Protein AF-A0A9D4VBZ1-F1 (afdb_monomer_lite)

Organism: Adiantum capillus-veneris (NCBI:txid13818)

Structure (mmCIF, N/CA/C/O backbone):
data_AF-A0A9D4VBZ1-F1
#
_entry.id   AF-A0A9D4VBZ1-F1
#
loop_
_atom_site.group_PDB
_atom_site.id
_atom_site.type_symbol
_atom_site.label_atom_id
_atom_site.label_alt_id
_atom_site.label_comp_id
_atom_site.label_asym_id
_atom_site.label_entity_id
_atom_site.label_seq_id
_atom_site.pdbx_PDB_ins_code
_atom_site.Cartn_x
_atom_site.Cartn_y
_atom_site.Cartn_z
_atom_site.occupancy
_atom_site.B_iso_or_equiv
_atom_site.auth_seq_id
_atom_site.auth_comp_id
_atom_site.auth_asym_id
_atom_site.auth_atom_id
_atom_site.pdbx_PDB_model_num
ATOM 1 N N . MET A 1 1 ? -13.630 -21.790 1.646 1.00 37.38 1 MET A N 1
ATOM 2 C CA . MET A 1 1 ? -13.028 -22.077 2.965 1.00 37.38 1 MET A CA 1
ATOM 3 C C . MET A 1 1 ? -11.544 -22.264 2.730 1.00 37.38 1 MET A C 1
ATOM 5 O O . MET A 1 1 ? -11.167 -23.297 2.204 1.00 37.38 1 MET A O 1
ATOM 9 N N . GLY A 1 2 ? -10.744 -21.217 2.935 1.00 46.97 2 GLY A N 1
ATOM 10 C CA . GLY A 1 2 ? -9.296 -21.267 2.726 1.00 46.97 2 GLY A CA 1
ATOM 11 C C . GLY A 1 2 ? -8.605 -21.286 4.079 1.00 46.97 2 GLY A C 1
ATOM 12 O O . GLY A 1 2 ? -8.945 -20.463 4.925 1.00 46.97 2 GLY A O 1
ATOM 13 N N . GLU A 1 3 ? -7.704 -22.241 4.280 1.00 49.69 3 GLU A N 1
ATOM 14 C CA . GLU A 1 3 ? -6.867 -22.353 5.475 1.00 49.69 3 GLU A CA 1
ATOM 15 C C . GLU A 1 3 ? -6.133 -21.039 5.772 1.00 49.69 3 GLU A C 1
ATOM 17 O O . GLU A 1 3 ? -5.604 -20.373 4.875 1.00 49.69 3 GLU A O 1
ATOM 22 N N . GLU A 1 4 ? -6.098 -20.675 7.053 1.00 57.94 4 GLU A N 1
ATOM 23 C CA . GLU A 1 4 ? -5.283 -19.585 7.576 1.00 57.94 4 GLU A CA 1
ATOM 24 C C . GLU A 1 4 ? -3.805 -19.957 7.382 1.00 57.94 4 GLU A C 1
ATOM 26 O O . GLU A 1 4 ? -3.227 -20.724 8.151 1.00 57.94 4 GLU A O 1
ATOM 31 N N . ARG A 1 5 ? -3.172 -19.450 6.317 1.00 58.50 5 ARG A N 1
ATOM 32 C CA . ARG A 1 5 ? -1.725 -19.613 6.114 1.00 58.50 5 ARG A CA 1
ATOM 33 C C . ARG A 1 5 ? -0.968 -18.741 7.112 1.00 58.50 5 ARG A C 1
ATOM 35 O O . ARG A 1 5 ? -0.569 -17.623 6.800 1.00 58.50 5 ARG A O 1
ATOM 42 N N . THR A 1 6 ? -0.789 -19.259 8.321 1.00 59.91 6 THR A N 1
ATOM 43 C CA . THR A 1 6 ? -0.006 -18.637 9.400 1.00 59.91 6 THR A CA 1
ATOM 44 C C . THR A 1 6 ? 1.504 -18.866 9.240 1.00 59.91 6 THR A C 1
ATOM 46 O O . THR A 1 6 ? 2.300 -18.147 9.840 1.00 59.91 6 THR A O 1
ATOM 49 N N . GLU A 1 7 ? 1.906 -19.806 8.375 1.00 61.81 7 GLU A N 1
ATOM 50 C CA . GLU A 1 7 ? 3.291 -20.274 8.192 1.00 61.81 7 GLU A CA 1
ATOM 51 C C . GLU A 1 7 ? 4.267 -19.224 7.635 1.00 61.81 7 GLU A C 1
ATOM 53 O O . GLU A 1 7 ? 5.479 -19.391 7.744 1.00 61.81 7 GLU A O 1
ATOM 58 N N . CYS A 1 8 ? 3.776 -18.124 7.056 1.00 82.81 8 CYS A N 1
ATOM 59 C CA . CYS A 1 8 ? 4.627 -17.080 6.478 1.00 82.81 8 CYS A CA 1
ATOM 60 C C . CYS A 1 8 ? 4.917 -15.900 7.421 1.00 82.81 8 CYS A C 1
ATOM 62 O O . CYS A 1 8 ? 5.617 -14.965 7.023 1.00 82.81 8 CYS A O 1
ATOM 64 N N . PHE A 1 9 ? 4.407 -15.918 8.657 1.00 89.38 9 PHE A N 1
ATOM 65 C CA . PHE A 1 9 ? 4.571 -14.807 9.594 1.00 89.38 9 PHE A CA 1
ATOM 66 C C . PHE A 1 9 ? 5.608 -15.090 10.690 1.00 89.38 9 PHE A C 1
ATOM 68 O O . PHE A 1 9 ? 5.714 -16.217 11.174 1.00 89.38 9 PHE A O 1
ATOM 75 N N . PRO A 1 10 ? 6.346 -14.062 11.161 1.00 91.62 10 PRO A N 1
ATOM 76 C CA . PRO A 1 10 ? 7.206 -14.200 12.332 1.00 91.62 10 PRO A CA 1
ATOM 77 C C . PRO A 1 10 ? 6.426 -14.660 13.569 1.00 91.62 10 PRO A C 1
ATOM 79 O O . PRO A 1 10 ? 5.259 -14.299 13.752 1.00 91.62 10 PRO A O 1
ATOM 82 N N . ALA A 1 11 ? 7.099 -15.373 14.474 1.00 93.50 11 ALA A N 1
ATOM 83 C CA . ALA A 1 11 ? 6.493 -15.868 15.708 1.00 93.50 11 ALA A CA 1
ATOM 84 C C . ALA A 1 11 ? 5.740 -14.760 16.478 1.00 93.50 11 ALA A C 1
ATOM 86 O O . ALA A 1 11 ? 6.249 -13.652 16.701 1.00 93.50 11 ALA A O 1
ATOM 87 N N . GLY A 1 12 ? 4.494 -15.058 16.856 1.00 92.62 12 GLY A N 1
ATOM 88 C CA . GLY A 1 12 ? 3.605 -14.153 17.591 1.00 92.62 12 GLY A CA 1
ATOM 89 C C . GLY A 1 12 ? 3.122 -12.920 16.816 1.00 92.62 12 GLY A C 1
ATOM 90 O O . GLY A 1 12 ? 2.590 -12.007 17.438 1.00 92.62 12 GLY A O 1
ATOM 91 N N . PHE A 1 13 ? 3.322 -12.834 15.494 1.00 92.88 13 PHE A N 1
ATOM 92 C CA . PHE A 1 13 ? 2.900 -11.670 14.703 1.00 92.88 13 PHE A CA 1
ATOM 93 C C . PHE A 1 13 ? 1.392 -11.416 14.783 1.00 92.88 13 PHE A C 1
ATOM 95 O O . PHE A 1 13 ? 1.002 -10.305 15.124 1.00 92.88 13 PHE A O 1
ATOM 102 N N . LEU A 1 14 ? 0.572 -12.441 14.527 1.00 91.88 14 LEU A N 1
ATOM 103 C CA . LEU A 1 14 ? -0.891 -12.320 14.534 1.00 91.88 14 LEU A CA 1
ATOM 104 C C . LEU A 1 14 ? -1.417 -11.912 15.915 1.00 91.88 14 LEU A C 1
ATOM 106 O O . LEU A 1 14 ? -2.235 -11.005 16.024 1.00 91.88 14 LEU A O 1
ATOM 110 N N . GLU A 1 15 ? -0.863 -12.493 16.981 1.00 93.56 15 GLU A N 1
ATOM 111 C CA . GLU A 1 15 ? -1.239 -12.146 18.355 1.00 93.56 15 GLU A CA 1
ATOM 112 C C . GLU A 1 15 ? -0.925 -10.676 18.684 1.00 93.56 15 GLU A C 1
ATOM 114 O O . GLU A 1 15 ? -1.741 -9.981 19.283 1.00 93.56 15 GLU A O 1
ATOM 119 N N . ARG A 1 16 ? 0.229 -10.161 18.231 1.00 95.75 16 ARG A N 1
ATOM 120 C CA . ARG A 1 16 ? 0.616 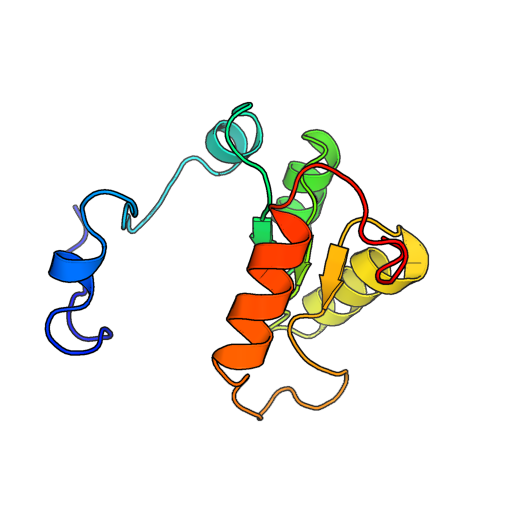-8.752 18.433 1.00 95.75 16 ARG A CA 1
ATOM 121 C C . ARG A 1 16 ? -0.198 -7.759 17.594 1.00 95.75 16 ARG A C 1
ATOM 123 O O . ARG A 1 16 ? -0.096 -6.554 17.837 1.00 95.75 16 ARG A O 1
ATOM 130 N N . THR A 1 17 ? -0.934 -8.209 16.577 1.00 95.62 17 THR A N 1
ATOM 131 C CA . THR A 1 17 ? -1.651 -7.326 15.640 1.00 95.62 17 THR A CA 1
ATOM 132 C C . THR A 1 17 ? -3.167 -7.496 15.645 1.00 95.62 17 THR A C 1
ATOM 134 O O . THR A 1 17 ? -3.837 -6.627 15.093 1.00 95.62 17 THR A O 1
ATOM 137 N N . LYS A 1 18 ? -3.714 -8.519 16.313 1.00 93.81 18 LYS A N 1
ATOM 138 C CA . LYS A 1 18 ? -5.141 -8.896 16.291 1.00 93.81 18 LYS A CA 1
ATOM 139 C C . LYS A 1 18 ? -6.143 -7.765 16.565 1.00 93.81 18 LYS A C 1
ATOM 141 O O . LYS A 1 18 ? -7.207 -7.743 15.966 1.00 93.81 18 LYS A O 1
ATOM 146 N N . GLU A 1 19 ? -5.791 -6.798 17.414 1.00 97.12 19 GLU A N 1
ATOM 147 C CA . GLU A 1 19 ? -6.675 -5.672 17.774 1.00 97.12 19 GLU A CA 1
ATOM 148 C C . GLU A 1 19 ? -6.695 -4.546 16.720 1.00 97.12 19 GLU A C 1
ATOM 150 O O . GLU A 1 19 ? -7.489 -3.614 16.807 1.00 97.12 19 GLU A O 1
ATOM 155 N N . ARG A 1 20 ? -5.782 -4.580 15.741 1.00 95.00 20 ARG A N 1
ATOM 156 C CA . ARG A 1 20 ? -5.564 -3.493 14.768 1.00 95.00 20 ARG A CA 1
ATOM 157 C C . ARG A 1 20 ? -5.331 -3.961 13.331 1.00 95.00 20 ARG A C 1
ATOM 159 O O . ARG A 1 20 ? -5.025 -3.141 12.469 1.00 95.00 20 ARG A O 1
ATOM 166 N N . ALA A 1 21 ? -5.417 -5.261 13.073 1.00 93.50 21 ALA A N 1
ATOM 167 C CA . ALA A 1 21 ? -5.222 -5.850 11.759 1.00 93.50 21 ALA A CA 1
ATOM 168 C C . ALA A 1 21 ? -6.235 -6.969 11.532 1.00 93.50 21 ALA A C 1
ATOM 170 O O . ALA A 1 21 ? -6.521 -7.758 12.428 1.00 93.50 21 ALA A O 1
ATOM 171 N N . LEU A 1 22 ? -6.726 -7.053 10.300 1.00 93.06 22 LEU A N 1
ATOM 172 C CA . LEU A 1 22 ? -7.553 -8.151 9.824 1.00 93.06 22 LEU A CA 1
ATOM 173 C C . LEU A 1 22 ? -6.793 -8.870 8.711 1.00 93.06 22 LEU A C 1
ATOM 175 O O . LEU A 1 22 ? -6.412 -8.245 7.721 1.00 93.06 22 LEU A O 1
ATOM 179 N N . LEU A 1 23 ? -6.589 -10.177 8.866 1.00 90.75 23 LEU A N 1
ATOM 180 C CA . LEU A 1 23 ? -6.049 -11.032 7.817 1.00 90.75 23 LEU A CA 1
ATOM 181 C C . LEU A 1 23 ? -7.197 -11.798 7.163 1.00 90.75 23 LEU A C 1
ATOM 183 O O . LEU A 1 23 ? -7.985 -12.450 7.840 1.00 90.75 23 LEU A O 1
ATOM 187 N N . THR A 1 24 ? -7.291 -11.728 5.839 1.00 91.12 24 THR A N 1
ATOM 188 C CA . THR A 1 24 ? -8.287 -12.475 5.069 1.00 91.12 24 THR A CA 1
ATOM 189 C C . THR A 1 24 ? -7.680 -12.930 3.743 1.00 91.12 24 THR A C 1
ATOM 191 O O . THR A 1 24 ? -6.915 -12.171 3.143 1.00 91.12 24 THR A O 1
ATOM 194 N N . PRO A 1 25 ? -7.999 -14.141 3.248 1.00 90.31 25 PRO A N 1
ATOM 195 C CA . PRO A 1 25 ? -7.548 -14.580 1.928 1.00 90.31 25 PRO A CA 1
ATOM 196 C C . PRO A 1 25 ? -8.138 -13.734 0.794 1.00 90.31 25 PRO A C 1
ATOM 198 O O . PRO A 1 25 ? -7.565 -13.681 -0.292 1.00 90.31 25 PRO A O 1
ATOM 201 N N . TRP A 1 26 ? -9.288 -13.096 1.029 1.00 95.38 26 TRP A N 1
ATOM 202 C CA . TRP A 1 26 ? -9.949 -12.236 0.058 1.00 95.38 26 TRP A CA 1
ATOM 203 C C . TRP A 1 26 ? -10.825 -11.193 0.753 1.00 95.38 26 TRP A C 1
ATOM 205 O O . TRP A 1 26 ? -11.461 -11.473 1.771 1.00 95.38 26 TRP A O 1
ATOM 215 N N . ALA A 1 27 ? -10.883 -9.995 0.185 1.00 96.12 27 ALA A N 1
ATOM 216 C CA . ALA A 1 27 ? -11.782 -8.935 0.617 1.00 96.12 27 ALA A CA 1
ATOM 217 C C . ALA A 1 27 ? -12.479 -8.330 -0.609 1.00 96.12 27 ALA A C 1
ATOM 219 O O . ALA A 1 27 ? -11.872 -8.288 -1.684 1.00 96.12 27 ALA A O 1
ATOM 220 N N . PRO A 1 28 ? -13.716 -7.822 -0.467 1.00 96.81 28 PRO A N 1
ATOM 221 C CA . PRO A 1 28 ? -14.392 -7.098 -1.536 1.00 96.81 28 PRO A CA 1
ATOM 222 C C . PRO A 1 28 ? -13.713 -5.736 -1.745 1.00 96.81 28 PRO A C 1
ATOM 224 O O . PRO A 1 28 ? -14.147 -4.730 -1.190 1.00 96.81 28 PRO A O 1
ATOM 227 N N . GLN A 1 29 ? -12.618 -5.719 -2.514 1.00 97.94 29 GLN A N 1
ATOM 228 C CA . GLN A 1 29 ? -11.683 -4.592 -2.631 1.00 97.94 29 GLN A CA 1
ATOM 229 C C . GLN A 1 29 ? -12.388 -3.264 -2.912 1.00 97.94 29 GLN A C 1
ATOM 231 O O . GLN A 1 29 ? -12.133 -2.291 -2.211 1.00 97.94 29 GLN A O 1
ATOM 236 N N . THR A 1 30 ? -13.327 -3.232 -3.858 1.00 96.94 30 THR A N 1
ATOM 237 C CA . THR A 1 30 ? -14.089 -2.020 -4.188 1.00 96.94 30 THR A CA 1
ATOM 238 C C . THR A 1 30 ? -14.879 -1.484 -2.989 1.00 96.94 30 THR A C 1
ATOM 240 O O . THR A 1 30 ? -14.868 -0.281 -2.742 1.00 96.94 30 THR A O 1
ATOM 243 N N . LEU A 1 31 ? -15.517 -2.361 -2.200 1.00 97.75 31 LEU A N 1
ATOM 244 C CA . LEU A 1 31 ? -16.244 -1.956 -0.990 1.00 97.75 31 LEU A CA 1
ATOM 245 C C . LEU A 1 31 ? -15.287 -1.458 0.094 1.00 97.75 31 LEU A C 1
ATOM 247 O O . LEU A 1 31 ? -15.572 -0.450 0.736 1.00 97.75 31 LEU A O 1
ATOM 251 N N . VAL A 1 32 ? -14.139 -2.122 0.265 1.00 98.19 32 VAL A N 1
ATOM 252 C CA . VAL A 1 32 ? -13.094 -1.677 1.198 1.00 98.19 32 VAL A CA 1
ATOM 253 C C . VAL A 1 32 ? -12.596 -0.287 0.807 1.00 98.19 32 VAL A C 1
ATOM 255 O O . VAL A 1 32 ? -12.636 0.614 1.634 1.00 98.19 32 VAL A O 1
ATOM 258 N N . LEU A 1 33 ? -12.200 -0.083 -0.452 1.00 98.25 33 LEU A N 1
ATOM 259 C CA . LEU A 1 33 ? -11.704 1.204 -0.949 1.00 98.25 33 LEU A CA 1
ATOM 260 C C . LEU A 1 33 ? -12.755 2.317 -0.873 1.00 98.25 33 LEU A C 1
ATOM 262 O O . LEU A 1 33 ? -12.391 3.466 -0.662 1.00 98.25 33 LEU A O 1
ATOM 266 N N . SER A 1 34 ? -14.045 1.993 -0.999 1.00 97.69 34 SER A N 1
ATOM 267 C CA . SER A 1 34 ? -15.130 2.974 -0.849 1.00 97.69 34 SER A CA 1
ATOM 268 C C . SER A 1 34 ? -15.401 3.393 0.602 1.00 97.69 34 SER A C 1
ATOM 270 O O . SER A 1 34 ? -16.165 4.327 0.849 1.00 97.69 34 SER A O 1
ATOM 272 N N . HIS A 1 35 ? -14.823 2.692 1.581 1.00 97.88 35 HIS A N 1
ATOM 273 C CA . HIS A 1 35 ? -15.111 2.933 2.986 1.00 97.88 35 HIS A CA 1
ATOM 274 C C . HIS A 1 35 ? -14.348 4.168 3.506 1.00 97.88 35 HIS A C 1
ATOM 276 O O . HIS A 1 35 ? -13.125 4.225 3.381 1.00 97.88 35 HIS A O 1
ATOM 282 N N . PRO A 1 36 ? -15.006 5.121 4.197 1.00 95.56 36 PRO A N 1
ATOM 283 C CA . PRO A 1 36 ? -14.387 6.388 4.613 1.00 95.56 36 PRO A CA 1
ATOM 284 C C . PRO A 1 36 ? -13.247 6.240 5.635 1.00 95.56 36 PRO A C 1
ATOM 286 O O . PRO A 1 36 ? -12.487 7.179 5.861 1.00 95.56 36 PRO A O 1
ATOM 289 N N . SER A 1 37 ? -13.125 5.079 6.285 1.00 96.00 37 SER A N 1
ATOM 290 C CA . SER A 1 37 ? -11.998 4.776 7.182 1.00 96.00 37 SER A CA 1
ATOM 291 C C . SER A 1 37 ? -10.717 4.361 6.452 1.00 96.00 37 SER A C 1
ATOM 293 O O . SER A 1 37 ? -9.679 4.252 7.101 1.00 96.00 37 SER A O 1
ATOM 295 N N . VAL A 1 38 ? -10.762 4.102 5.141 1.00 96.44 38 VAL A N 1
ATOM 296 C CA . VAL A 1 38 ? -9.564 3.759 4.370 1.00 96.44 38 VAL A CA 1
ATOM 297 C C . VAL A 1 38 ? -8.797 5.029 4.028 1.00 96.44 38 VAL A C 1
ATOM 299 O O . VAL A 1 38 ? -9.286 5.895 3.312 1.00 96.44 38 VAL A O 1
ATOM 302 N N . GLY A 1 39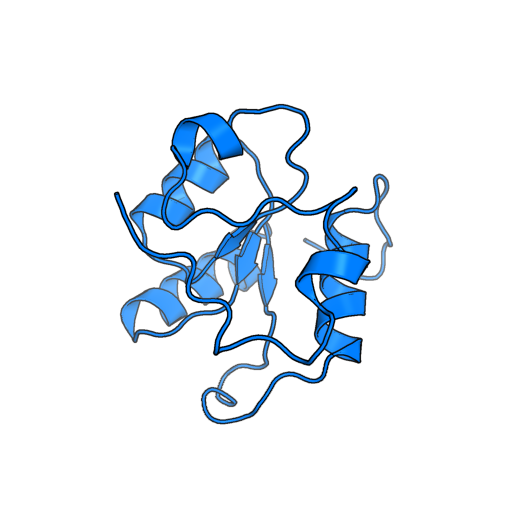 ? -7.578 5.131 4.560 1.00 95.12 39 GLY A N 1
ATOM 303 C CA . GLY A 1 39 ? -6.697 6.277 4.328 1.00 95.12 39 GLY A CA 1
ATOM 304 C C . GLY A 1 39 ? -5.665 6.077 3.218 1.00 95.12 39 GLY A C 1
ATOM 305 O O . GLY A 1 39 ? -5.181 7.060 2.675 1.00 95.12 39 GLY A O 1
ATOM 306 N N . ALA A 1 40 ? -5.306 4.834 2.883 1.00 96.56 40 ALA A N 1
ATOM 307 C CA . ALA A 1 40 ? -4.278 4.531 1.886 1.00 96.56 40 ALA A CA 1
ATOM 308 C C . ALA A 1 40 ? -4.409 3.099 1.353 1.00 96.56 40 ALA A C 1
ATOM 310 O O . ALA A 1 40 ? -4.963 2.226 2.026 1.00 96.56 40 ALA A O 1
ATOM 311 N N . PHE A 1 41 ? -3.835 2.845 0.175 1.00 97.81 41 PHE A N 1
ATOM 312 C CA . PHE A 1 41 ? -3.843 1.535 -0.469 1.00 97.81 41 PHE A CA 1
ATOM 313 C C . PHE A 1 41 ? -2.448 1.104 -0.937 1.00 97.81 41 PHE A C 1
ATOM 315 O O . PHE A 1 41 ? -1.889 1.665 -1.877 1.00 97.81 41 PHE A O 1
ATOM 322 N N . LEU A 1 42 ? -1.886 0.067 -0.311 1.00 97.69 42 LEU A N 1
ATOM 323 C CA . LEU A 1 42 ? -0.691 -0.609 -0.821 1.00 97.69 42 LEU A CA 1
ATOM 324 C C . LEU A 1 42 ? -1.091 -1.536 -1.971 1.00 97.69 42 LEU A C 1
ATOM 326 O O . LEU A 1 42 ? -1.844 -2.486 -1.769 1.00 97.69 42 LEU A O 1
ATOM 330 N N . THR A 1 43 ? -0.574 -1.276 -3.169 1.00 97.00 43 THR A N 1
ATOM 331 C CA . THR A 1 43 ? -1.003 -1.970 -4.383 1.00 97.00 43 THR A CA 1
ATOM 332 C C . THR A 1 43 ? 0.161 -2.422 -5.244 1.00 97.00 43 THR A C 1
ATOM 334 O O . THR A 1 43 ? 1.165 -1.734 -5.425 1.00 97.00 43 THR A O 1
ATOM 337 N N . HIS A 1 44 ? -0.029 -3.583 -5.859 1.00 95.25 44 HIS A N 1
ATOM 338 C CA . HIS A 1 44 ? 0.867 -4.123 -6.867 1.00 95.25 44 HIS A CA 1
ATOM 339 C C . HIS A 1 44 ? 0.739 -3.443 -8.240 1.00 95.25 44 HIS A C 1
ATOM 341 O O . HIS A 1 44 ? 1.444 -3.831 -9.165 1.00 95.25 44 HIS A O 1
ATOM 347 N N . CYS A 1 45 ? -0.129 -2.430 -8.361 1.00 97.06 45 CYS A N 1
ATOM 348 C CA . CYS A 1 45 ? -0.310 -1.575 -9.541 1.00 97.06 45 CYS A CA 1
ATOM 349 C C . CYS A 1 45 ? -0.928 -2.263 -10.771 1.00 97.06 45 CYS A C 1
ATOM 351 O O . CYS A 1 45 ? -0.733 -1.809 -11.900 1.00 97.06 45 CYS A O 1
ATOM 353 N N . GLY A 1 46 ? -1.716 -3.324 -10.568 1.00 96.44 46 GLY A N 1
ATOM 354 C CA . GLY A 1 46 ? -2.602 -3.851 -11.609 1.00 96.44 46 GLY A CA 1
ATOM 355 C C . GLY A 1 46 ? -3.664 -2.819 -12.007 1.00 96.44 46 GLY A C 1
ATOM 356 O O . GLY A 1 46 ? -4.240 -2.160 -11.140 1.00 96.44 46 GLY A O 1
ATOM 357 N N . TRP A 1 47 ? -3.930 -2.676 -13.309 1.00 96.62 47 TRP A N 1
ATOM 358 C CA . TRP A 1 47 ? -4.731 -1.568 -13.857 1.00 96.62 47 TRP A CA 1
ATOM 359 C C . TRP A 1 47 ? -6.117 -1.416 -13.212 1.00 96.62 47 TRP A C 1
ATOM 361 O O . TRP A 1 47 ? -6.503 -0.312 -12.838 1.00 96.62 47 TRP A O 1
ATOM 371 N N . ASN A 1 48 ? -6.838 -2.520 -12.987 1.00 96.81 48 ASN A N 1
ATOM 372 C CA . ASN A 1 48 ? -8.159 -2.473 -12.348 1.00 96.81 48 ASN A CA 1
ATOM 373 C C . ASN A 1 48 ? -8.087 -1.919 -10.918 1.00 96.81 48 ASN A C 1
ATOM 375 O O . ASN 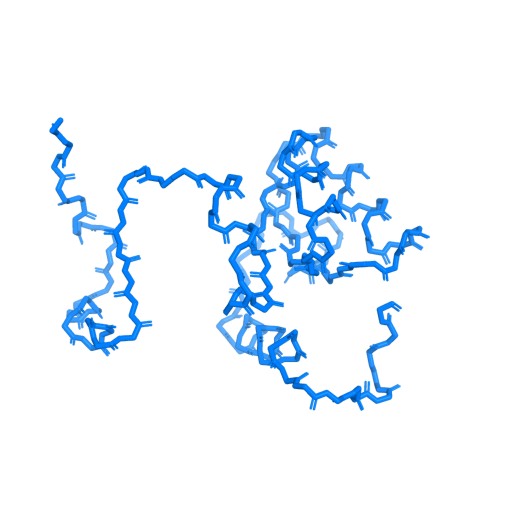A 1 48 ? -8.847 -1.020 -10.571 1.00 96.81 48 ASN A O 1
ATOM 379 N N . SER A 1 49 ? -7.129 -2.389 -10.111 1.00 97.06 49 SER A N 1
ATOM 380 C CA . SER A 1 49 ? -6.931 -1.892 -8.744 1.00 97.06 49 SER A CA 1
ATOM 381 C C . SER A 1 49 ? -6.559 -0.408 -8.719 1.00 97.06 49 SER A C 1
ATOM 383 O O . SER A 1 49 ? -6.957 0.307 -7.804 1.00 97.06 49 SER A O 1
ATOM 385 N N . VAL A 1 50 ? -5.807 0.062 -9.720 1.00 97.69 50 VAL A N 1
ATOM 386 C CA . VAL A 1 50 ? -5.468 1.485 -9.870 1.00 97.69 50 VAL A CA 1
ATOM 387 C C . VAL A 1 50 ? -6.723 2.310 -10.151 1.00 97.69 50 VAL A C 1
ATOM 389 O O . VAL A 1 50 ? -6.963 3.301 -9.466 1.00 97.69 50 VAL A O 1
ATOM 392 N N . ILE A 1 51 ? -7.562 1.880 -11.096 1.00 97.88 51 ILE A N 1
ATOM 393 C CA . ILE A 1 51 ? -8.811 2.575 -11.435 1.00 97.88 51 ILE A CA 1
ATOM 394 C C . ILE A 1 51 ? -9.789 2.595 -10.256 1.00 97.88 51 ILE A C 1
ATOM 396 O O . ILE A 1 51 ? -10.395 3.632 -9.990 1.00 97.88 51 ILE A O 1
ATOM 400 N N . GLU A 1 52 ? -9.927 1.493 -9.518 1.00 98.44 52 GLU A N 1
ATOM 401 C CA . GLU A 1 52 ? -10.770 1.445 -8.318 1.00 98.44 52 GLU A CA 1
ATOM 402 C C . GLU A 1 52 ? -10.294 2.437 -7.250 1.00 98.44 52 GLU A C 1
ATOM 404 O O . GLU A 1 52 ? -11.095 3.217 -6.736 1.00 98.44 52 GLU A O 1
ATOM 409 N N . ALA A 1 53 ? -8.991 2.461 -6.952 1.00 98.00 53 ALA A N 1
ATOM 410 C CA . ALA A 1 53 ? -8.424 3.365 -5.953 1.00 98.00 53 ALA A CA 1
ATOM 411 C C . ALA A 1 53 ? -8.559 4.838 -6.358 1.00 98.00 53 ALA A C 1
ATOM 413 O O . ALA A 1 53 ? -8.975 5.661 -5.544 1.00 98.00 53 ALA A O 1
ATOM 414 N N . MET A 1 54 ? -8.290 5.160 -7.629 1.00 97.00 54 MET A N 1
ATOM 415 C CA . MET A 1 54 ? -8.484 6.509 -8.167 1.00 97.00 54 MET A CA 1
ATOM 416 C C . MET A 1 54 ? -9.949 6.946 -8.101 1.00 97.00 54 MET A C 1
ATOM 418 O O . MET A 1 54 ? -10.228 8.077 -7.715 1.00 97.00 54 MET A O 1
ATOM 422 N N . SER A 1 55 ? -10.885 6.050 -8.428 1.00 97.06 55 SER A N 1
ATOM 423 C CA . SER A 1 55 ? -12.324 6.343 -8.391 1.00 97.06 55 SER A CA 1
ATOM 424 C C . SER A 1 55 ? -12.823 6.642 -6.975 1.00 97.06 55 SER A C 1
ATOM 426 O O . SER A 1 55 ? -13.766 7.411 -6.812 1.00 97.06 55 SER A O 1
ATOM 428 N N . MET A 1 56 ? -12.184 6.055 -5.959 1.00 97.31 56 MET A N 1
ATOM 429 C CA . MET A 1 56 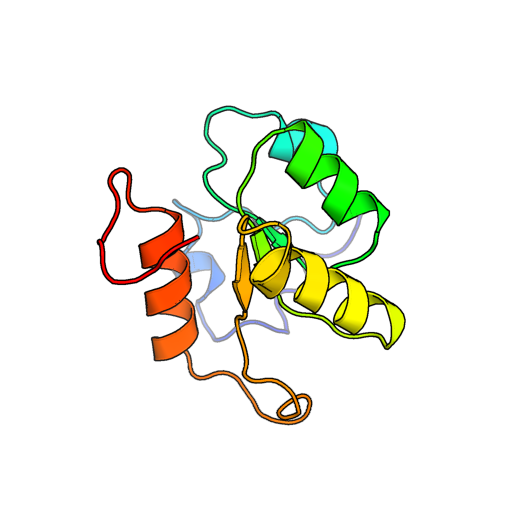? -12.498 6.285 -4.544 1.00 97.31 56 MET A CA 1
ATOM 430 C C . MET A 1 56 ? -11.640 7.387 -3.903 1.00 97.31 56 MET A C 1
ATOM 432 O O . MET A 1 56 ? -11.813 7.685 -2.725 1.00 97.31 56 MET A O 1
ATOM 436 N N . GLY A 1 57 ? -10.718 8.003 -4.652 1.00 95.44 57 GLY A N 1
ATOM 437 C CA . GLY A 1 57 ? -9.827 9.044 -4.135 1.00 95.44 57 GLY A CA 1
ATOM 438 C C . GLY A 1 57 ? -8.842 8.547 -3.071 1.00 95.44 57 GLY A C 1
ATOM 439 O O . GLY A 1 57 ? -8.422 9.325 -2.217 1.00 95.44 57 GLY A O 1
ATOM 440 N N . VAL A 1 58 ? -8.486 7.259 -3.095 1.00 97.25 58 VAL A N 1
ATOM 441 C CA . VAL A 1 58 ? -7.586 6.651 -2.108 1.00 97.25 58 VAL A CA 1
ATOM 442 C C . VAL A 1 58 ? -6.135 6.746 -2.597 1.00 97.25 58 VAL A C 1
ATOM 444 O O . VAL A 1 58 ? -5.823 6.205 -3.663 1.00 97.25 58 VAL A O 1
ATOM 447 N N . PRO A 1 59 ? -5.222 7.383 -1.838 1.00 96.69 59 PRO A N 1
ATOM 448 C CA . PRO A 1 59 ? -3.825 7.494 -2.233 1.00 96.69 59 PRO A CA 1
ATOM 449 C C . PRO A 1 59 ? -3.133 6.127 -2.197 1.00 96.69 59 PRO A C 1
ATOM 451 O O . PRO A 1 59 ? -3.438 5.264 -1.366 1.00 96.69 59 PRO A O 1
ATOM 454 N N . MET A 1 60 ? -2.180 5.926 -3.106 1.00 97.69 60 MET A N 1
ATOM 455 C CA . MET A 1 60 ? -1.555 4.620 -3.328 1.00 97.69 60 MET A CA 1
ATOM 456 C C . MET A 1 60 ? -0.099 4.562 -2.857 1.00 97.69 60 MET A C 1
ATOM 458 O O . MET A 1 60 ? 0.696 5.459 -3.115 1.00 97.69 60 MET A O 1
ATOM 462 N N . LEU A 1 61 ? 0.280 3.451 -2.231 1.00 97.56 61 LEU A N 1
ATOM 463 C CA . LEU A 1 61 ? 1.671 3.050 -2.039 1.00 97.56 61 LEU A CA 1
ATOM 464 C C . LEU A 1 61 ? 1.986 1.961 -3.067 1.00 97.56 61 LEU A C 1
ATOM 466 O O . LEU A 1 61 ? 1.349 0.908 -3.072 1.00 97.56 61 LEU A O 1
ATOM 470 N N . THR A 1 62 ? 2.923 2.212 -3.976 1.00 96.81 62 THR A N 1
ATOM 471 C CA . THR A 1 62 ? 3.154 1.343 -5.135 1.00 96.81 62 THR A CA 1
ATOM 472 C C . THR A 1 62 ? 4.222 0.284 -4.849 1.00 96.81 62 THR A C 1
ATOM 474 O O . THR A 1 62 ? 5.326 0.581 -4.386 1.00 96.81 62 THR A O 1
ATOM 477 N N . TRP A 1 63 ? 3.893 -0.979 -5.135 1.00 95.62 63 TRP A N 1
ATOM 478 C CA . TRP A 1 63 ? 4.797 -2.136 -5.098 1.00 95.62 63 TRP A CA 1
ATOM 479 C C . TRP A 1 63 ? 4.626 -2.973 -6.376 1.00 95.62 63 TRP A C 1
ATOM 481 O O . TRP A 1 63 ? 4.065 -4.067 -6.336 1.00 95.62 63 TRP A O 1
ATOM 491 N N . PRO A 1 64 ? 5.041 -2.470 -7.548 1.00 93.19 64 PRO A N 1
ATOM 492 C CA . PRO A 1 64 ? 4.869 -3.204 -8.795 1.00 93.19 64 PRO A CA 1
ATOM 493 C C . PRO A 1 64 ? 5.640 -4.533 -8.777 1.00 93.19 64 PRO A C 1
ATOM 495 O O . PRO A 1 64 ? 6.726 -4.628 -8.207 1.00 93.19 64 PRO A O 1
ATOM 498 N N . TYR A 1 65 ? 5.063 -5.557 -9.410 1.00 82.25 65 TYR A N 1
ATOM 499 C CA . TYR A 1 65 ? 5.665 -6.893 -9.545 1.00 82.25 65 TYR A CA 1
ATOM 500 C C . TYR A 1 65 ? 5.896 -7.282 -11.014 1.00 82.25 65 TYR A C 1
ATOM 502 O O . TYR A 1 65 ? 6.959 -7.794 -11.353 1.00 82.25 65 TYR A O 1
ATOM 510 N N . ASN A 1 66 ? 4.937 -6.980 -11.897 1.00 81.56 66 ASN A N 1
ATOM 511 C CA . ASN A 1 66 ? 5.009 -7.284 -13.328 1.00 81.56 66 ASN A CA 1
ATOM 512 C C . ASN A 1 66 ? 5.427 -6.069 -14.169 1.00 81.56 66 ASN A C 1
ATOM 514 O O . ASN A 1 66 ? 5.473 -4.938 -13.685 1.00 81.56 66 ASN A O 1
ATOM 518 N N . VAL A 1 67 ? 5.738 -6.312 -15.445 1.00 78.19 67 VAL A N 1
ATOM 519 C CA . VAL A 1 67 ? 6.259 -5.301 -16.383 1.00 78.19 67 VAL A CA 1
ATOM 520 C C . VAL A 1 67 ? 5.272 -4.152 -16.596 1.00 78.19 67 VAL A C 1
ATOM 522 O O . VAL A 1 67 ? 5.645 -2.989 -16.473 1.00 78.19 67 VAL A O 1
ATOM 525 N N . ASP A 1 68 ? 4.010 -4.464 -16.867 1.00 87.75 68 ASP A N 1
ATOM 526 C CA . ASP A 1 68 ? 2.934 -3.488 -17.059 1.00 87.75 68 ASP A CA 1
ATOM 527 C C . ASP A 1 68 ? 2.638 -2.693 -15.776 1.00 87.75 68 ASP A C 1
ATOM 529 O O . ASP A 1 68 ? 2.430 -1.479 -15.813 1.00 87.75 68 ASP A O 1
ATOM 533 N N . HIS A 1 69 ? 2.728 -3.346 -14.617 1.00 93.69 69 HIS A N 1
ATOM 534 C CA . HIS A 1 69 ? 2.526 -2.703 -13.320 1.00 93.69 69 HIS A CA 1
ATOM 535 C C . HIS A 1 69 ? 3.556 -1.601 -13.034 1.00 93.69 69 HIS A C 1
ATOM 537 O O . HIS A 1 69 ? 3.236 -0.632 -12.346 1.00 93.69 69 HIS A O 1
ATOM 543 N N . LYS A 1 70 ? 4.785 -1.716 -13.559 1.00 93.38 70 LYS A N 1
ATOM 544 C CA . LYS A 1 70 ? 5.824 -0.683 -13.400 1.00 93.38 70 LYS A CA 1
ATOM 545 C C . LYS A 1 70 ? 5.444 0.614 -14.106 1.00 93.38 70 LYS A C 1
ATOM 547 O O . LYS A 1 70 ? 5.576 1.679 -13.510 1.00 93.38 70 LYS A O 1
ATOM 552 N N . GLY A 1 71 ? 4.915 0.519 -15.327 1.00 94.50 71 GLY A N 1
ATOM 553 C CA . GLY A 1 71 ? 4.407 1.683 -16.056 1.00 94.50 71 GLY A CA 1
ATOM 554 C C . GLY A 1 71 ? 3.256 2.357 -15.305 1.00 94.50 71 GLY A C 1
ATOM 555 O O . GLY A 1 71 ? 3.259 3.572 -15.123 1.00 94.50 71 GLY A O 1
ATOM 556 N N . ASN A 1 72 ? 2.326 1.565 -14.765 1.00 96.19 72 ASN A N 1
ATOM 557 C CA . ASN A 1 72 ? 1.241 2.092 -13.933 1.00 96.19 72 ASN A CA 1
ATOM 558 C C . ASN A 1 72 ? 1.770 2.784 -12.668 1.00 96.19 72 ASN A C 1
ATOM 560 O O . ASN A 1 72 ? 1.307 3.868 -12.319 1.00 96.19 72 ASN A O 1
ATOM 564 N N . ALA A 1 73 ? 2.764 2.197 -11.997 1.00 96.31 73 ALA A N 1
ATOM 565 C CA . ALA A 1 73 ? 3.386 2.790 -10.817 1.00 96.31 73 ALA A CA 1
ATOM 566 C C . ALA A 1 73 ? 4.061 4.138 -11.134 1.00 96.31 73 ALA A C 1
ATOM 568 O O . ALA A 1 73 ? 3.921 5.085 -10.360 1.00 96.31 73 ALA A O 1
ATOM 569 N N . GLN A 1 74 ? 4.737 4.251 -12.282 1.00 94.88 74 GLN A N 1
ATOM 570 C CA . GLN A 1 74 ? 5.304 5.518 -12.752 1.00 94.88 74 GLN A CA 1
ATOM 571 C C . GLN A 1 74 ? 4.214 6.561 -13.013 1.00 94.88 74 GLN A C 1
ATOM 573 O O . GLN A 1 74 ? 4.347 7.700 -12.574 1.00 94.88 74 GLN A O 1
ATOM 578 N N . LEU A 1 75 ? 3.098 6.185 -13.647 1.00 96.19 75 LEU A N 1
ATOM 579 C CA . LEU A 1 75 ? 1.969 7.102 -13.840 1.00 96.19 75 LEU A CA 1
ATOM 580 C C . LEU A 1 75 ? 1.428 7.626 -12.503 1.00 96.19 75 LEU A C 1
ATOM 582 O O . LEU A 1 75 ? 1.252 8.831 -12.352 1.00 96.19 75 LEU A O 1
ATOM 586 N N . ILE A 1 76 ? 1.234 6.749 -11.517 1.00 96.94 76 ILE A N 1
ATOM 587 C CA . ILE A 1 76 ? 0.724 7.105 -10.183 1.00 96.94 76 ILE A CA 1
ATOM 588 C C . ILE A 1 76 ? 1.633 8.116 -9.471 1.00 96.94 76 ILE A C 1
ATOM 590 O O . ILE A 1 76 ? 1.143 9.119 -8.948 1.00 96.94 76 ILE A O 1
ATOM 594 N N . VAL A 1 77 ? 2.943 7.858 -9.458 1.00 96.56 77 VAL A N 1
ATOM 595 C CA . VAL A 1 77 ? 3.924 8.609 -8.653 1.00 96.56 77 VAL A CA 1
ATOM 596 C C . VAL A 1 77 ? 4.442 9.852 -9.382 1.00 96.56 77 VAL A C 1
ATOM 598 O O . VAL A 1 77 ? 4.603 10.926 -8.800 1.00 96.56 77 VAL A O 1
ATOM 601 N N . GLU A 1 78 ? 4.738 9.734 -10.673 1.00 95.12 78 GLU A N 1
ATOM 602 C CA . GLU A 1 78 ? 5.429 10.783 -11.426 1.00 95.12 78 GLU A CA 1
ATOM 603 C C . GLU A 1 78 ? 4.463 11.690 -12.178 1.00 95.12 78 GLU A C 1
ATOM 605 O O . GLU A 1 78 ? 4.728 12.887 -12.293 1.00 95.12 78 GLU A O 1
ATOM 610 N N . ARG A 1 79 ? 3.342 11.148 -12.673 1.00 95.62 79 ARG A N 1
ATOM 611 C CA . ARG A 1 79 ? 2.426 11.893 -13.545 1.00 95.62 79 ARG A CA 1
ATOM 612 C C . ARG A 1 79 ? 1.181 12.396 -12.833 1.00 95.62 79 ARG A C 1
ATOM 614 O O . ARG A 1 79 ? 0.844 13.565 -12.987 1.00 95.62 79 ARG A O 1
ATOM 621 N N . TRP A 1 80 ? 0.479 11.516 -12.130 1.00 96.00 80 TRP A N 1
ATOM 622 C CA . TRP A 1 80 ? -0.810 11.823 -11.512 1.00 96.00 80 TRP A CA 1
ATOM 623 C C . TRP A 1 80 ? -0.697 12.351 -10.109 1.00 96.00 80 TRP A C 1
ATOM 625 O O . TRP A 1 80 ? -1.640 13.004 -9.677 1.00 96.00 80 TRP A O 1
ATOM 635 N N . LYS A 1 81 ? 0.437 12.122 -9.439 1.00 95.56 81 LYS A N 1
ATOM 636 C CA . LYS A 1 81 ? 0.696 12.784 -8.167 1.00 95.56 81 LYS A CA 1
ATOM 637 C C . LYS A 1 81 ? -0.324 12.352 -7.093 1.00 95.56 81 LYS A C 1
ATOM 639 O O . LYS A 1 81 ? -0.870 13.131 -6.327 1.00 95.56 81 LYS A O 1
ATOM 644 N N . VAL A 1 82 ? -0.626 11.042 -7.090 1.00 95.94 82 VAL A N 1
ATOM 645 C CA . VAL A 1 82 ? -1.634 10.398 -6.212 1.00 95.94 82 VAL A CA 1
ATOM 646 C C . VAL A 1 82 ? -1.086 9.196 -5.431 1.00 95.94 82 VAL A C 1
ATOM 648 O O . VAL A 1 82 ? -1.843 8.394 -4.879 1.00 95.94 82 VAL A O 1
ATOM 651 N N . GLY A 1 83 ? 0.235 9.025 -5.383 1.00 95.94 83 GLY A N 1
ATOM 652 C CA . GLY A 1 83 ? 0.849 7.961 -4.600 1.00 95.94 83 GLY A CA 1
ATOM 653 C C . GLY A 1 83 ? 2.364 8.057 -4.467 1.00 95.94 83 GLY A C 1
ATOM 654 O O . GLY A 1 83 ? 3.011 8.890 -5.096 1.00 95.94 83 GLY A O 1
ATOM 655 N N . LEU A 1 84 ? 2.929 7.161 -3.658 1.00 96.62 84 LEU A N 1
ATOM 656 C CA . LEU A 1 84 ? 4.364 7.058 -3.380 1.00 96.62 84 LEU A CA 1
ATOM 657 C C . LEU A 1 84 ? 4.921 5.711 -3.828 1.00 96.62 84 LEU A C 1
ATOM 659 O O . LEU A 1 84 ? 4.232 4.693 -3.767 1.00 96.62 84 LEU A O 1
ATOM 663 N N . ALA A 1 85 ? 6.193 5.692 -4.221 1.00 95.62 85 ALA A N 1
ATOM 664 C CA . ALA A 1 85 ? 6.915 4.459 -4.515 1.00 95.62 85 ALA A CA 1
ATOM 665 C C . ALA A 1 85 ? 7.492 3.838 -3.239 1.00 95.62 85 ALA A C 1
ATOM 667 O O . ALA A 1 85 ? 8.239 4.484 -2.503 1.00 95.62 85 ALA A O 1
ATOM 668 N N . LEU A 1 86 ? 7.179 2.564 -2.981 1.00 94.25 86 LEU A N 1
ATOM 669 C CA . LEU A 1 86 ? 7.718 1.856 -1.815 1.00 94.25 86 LEU A CA 1
ATOM 670 C C . LEU A 1 86 ? 9.206 1.494 -1.990 1.00 94.25 86 LEU A C 1
ATOM 672 O O . LEU A 1 86 ? 9.950 1.387 -1.012 1.00 94.25 86 LEU A O 1
ATOM 676 N N . ARG A 1 87 ? 9.663 1.359 -3.239 1.00 90.56 87 ARG A N 1
ATOM 677 C CA . ARG A 1 87 ? 11.056 1.084 -3.613 1.00 90.56 87 ARG A CA 1
ATOM 678 C C . ARG A 1 87 ? 11.548 2.055 -4.683 1.00 90.56 87 ARG A C 1
ATOM 680 O O . ARG A 1 87 ? 10.754 2.746 -5.309 1.00 90.56 87 ARG A O 1
ATOM 687 N N . GLU A 1 88 ? 12.857 2.084 -4.885 1.00 88.81 88 GLU A N 1
ATOM 688 C CA . GLU A 1 88 ? 13.471 2.849 -5.975 1.00 88.81 88 GLU A CA 1
ATOM 689 C C . GLU A 1 88 ? 13.345 2.103 -7.309 1.00 88.81 88 GLU A C 1
ATOM 691 O O . GLU A 1 88 ? 13.251 0.874 -7.349 1.00 88.81 88 GLU A O 1
ATOM 696 N N . TRP A 1 89 ? 13.331 2.839 -8.421 1.00 86.69 89 TRP A N 1
ATOM 697 C CA . TRP A 1 89 ? 13.261 2.226 -9.744 1.00 86.69 89 TRP A CA 1
ATOM 698 C C . TRP A 1 89 ? 14.534 1.422 -10.029 1.00 86.69 89 TRP A C 1
AT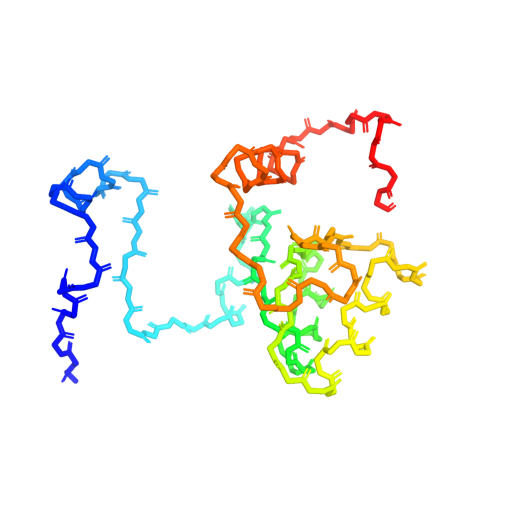OM 700 O O . TRP A 1 89 ? 15.642 1.928 -9.875 1.00 86.69 89 TRP A O 1
ATOM 710 N N . GLY A 1 90 ? 14.373 0.164 -10.446 1.00 84.31 90 GLY A N 1
ATOM 711 C CA . GLY A 1 90 ? 15.490 -0.741 -10.737 1.00 84.31 90 GLY A CA 1
ATOM 712 C C . GLY A 1 90 ? 15.971 -1.592 -9.554 1.00 84.31 90 GLY A C 1
ATOM 713 O O . GLY A 1 90 ? 16.799 -2.472 -9.765 1.00 84.31 90 GLY A O 1
ATOM 714 N N . THR A 1 91 ? 15.424 -1.418 -8.344 1.00 87.62 91 THR A N 1
ATOM 715 C CA . THR A 1 91 ? 15.754 -2.242 -7.157 1.00 87.62 91 THR A CA 1
ATOM 716 C C . THR A 1 91 ? 14.727 -3.359 -6.917 1.00 87.62 91 THR A C 1
ATOM 718 O O . THR A 1 91 ? 14.343 -3.687 -5.794 1.00 87.62 91 THR A O 1
ATOM 721 N N . ASP A 1 92 ? 14.230 -3.973 -7.997 1.00 84.12 92 ASP A N 1
ATOM 722 C CA . ASP A 1 92 ? 13.159 -4.981 -7.939 1.00 84.12 92 ASP A CA 1
ATOM 723 C C . ASP A 1 92 ? 13.528 -6.226 -7.111 1.00 84.12 92 ASP A C 1
ATOM 725 O O . ASP A 1 92 ? 12.664 -6.831 -6.474 1.00 84.12 92 ASP A O 1
ATOM 729 N N . GLN A 1 93 ? 14.811 -6.591 -7.101 1.00 85.06 93 GLN A N 1
ATOM 730 C CA . GLN A 1 93 ? 15.335 -7.763 -6.390 1.00 85.06 93 GLN A CA 1
ATOM 731 C C . GLN A 1 93 ? 15.721 -7.465 -4.935 1.00 85.06 93 GLN A C 1
ATOM 733 O O . GLN A 1 93 ? 16.041 -8.380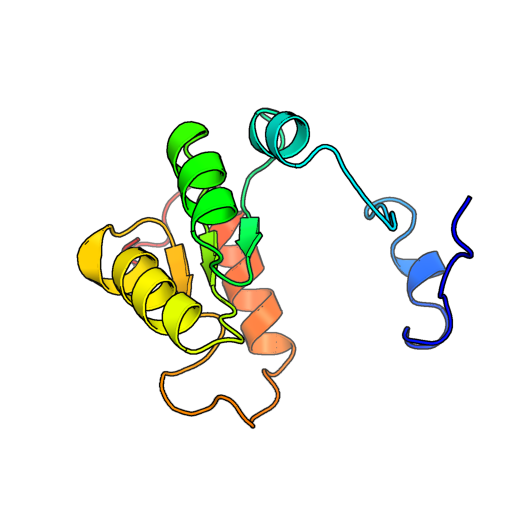 -4.178 1.00 85.06 93 GLN A O 1
ATOM 738 N N . GLU A 1 94 ? 15.705 -6.197 -4.529 1.00 89.81 94 GLU A N 1
ATOM 739 C CA . GLU A 1 94 ? 16.127 -5.792 -3.195 1.00 89.81 94 GLU A CA 1
ATOM 740 C C . GLU A 1 94 ? 14.951 -5.799 -2.218 1.00 89.81 94 GLU A C 1
ATOM 742 O O . GLU A 1 94 ? 13.839 -5.351 -2.519 1.00 89.81 94 GLU A O 1
ATOM 747 N N . ALA A 1 95 ? 15.206 -6.294 -1.008 1.00 91.00 95 ALA A N 1
ATOM 748 C CA . ALA A 1 95 ? 14.239 -6.214 0.071 1.00 91.00 95 ALA A CA 1
ATOM 749 C C . ALA A 1 95 ? 14.110 -4.764 0.562 1.00 91.00 95 ALA A C 1
ATOM 751 O O . ALA A 1 95 ? 15.100 -4.101 0.877 1.00 91.00 95 ALA A O 1
ATOM 752 N N . VAL A 1 96 ? 12.874 -4.286 0.704 1.00 93.62 96 VAL A N 1
ATOM 753 C CA . VAL A 1 96 ? 12.607 -2.977 1.308 1.00 93.62 96 VAL A CA 1
ATOM 754 C C . VAL A 1 96 ? 12.711 -3.094 2.826 1.00 93.62 96 VAL A C 1
ATOM 756 O O . VAL A 1 96 ? 12.030 -3.907 3.451 1.00 93.62 96 VAL A O 1
ATOM 759 N N . LYS A 1 97 ? 13.569 -2.269 3.431 1.00 95.31 97 LYS A N 1
ATOM 760 C CA . LYS A 1 97 ? 13.768 -2.242 4.886 1.00 95.31 97 LYS A CA 1
ATOM 761 C C . LYS A 1 97 ? 12.507 -1.780 5.614 1.00 95.31 97 LYS A C 1
ATOM 763 O O . LYS A 1 97 ? 11.808 -0.879 5.142 1.00 95.31 97 LYS A O 1
ATOM 768 N N . ARG A 1 98 ? 12.261 -2.339 6.803 1.00 95.81 98 ARG A N 1
ATOM 769 C CA . ARG A 1 98 ? 11.071 -2.035 7.615 1.00 95.81 98 ARG A CA 1
ATOM 770 C C . ARG A 1 98 ? 10.928 -0.540 7.920 1.00 95.81 98 ARG A C 1
ATOM 772 O O . ARG A 1 98 ? 9.818 -0.030 7.891 1.00 95.81 98 ARG A O 1
ATOM 779 N N . GLU A 1 99 ? 12.039 0.168 8.126 1.00 96.69 99 GLU A N 1
ATOM 780 C CA . GLU A 1 99 ? 12.056 1.598 8.452 1.00 96.69 99 GLU A CA 1
ATOM 781 C C . GLU A 1 99 ? 11.501 2.440 7.293 1.00 96.69 99 GLU A C 1
ATOM 783 O O . GLU A 1 99 ? 10.794 3.423 7.507 1.00 96.69 99 GLU A O 1
ATOM 788 N N . LYS A 1 100 ? 11.782 2.032 6.045 1.00 95.31 100 LYS A N 1
ATOM 789 C CA . LYS A 1 100 ? 11.251 2.694 4.844 1.00 95.31 100 LYS A CA 1
ATOM 790 C C . LYS A 1 100 ? 9.750 2.438 4.706 1.00 95.31 100 LYS A C 1
ATOM 792 O O . LYS A 1 100 ? 9.009 3.375 4.424 1.00 95.31 100 LYS A O 1
ATOM 797 N N . VAL A 1 101 ? 9.302 1.203 4.961 1.00 96.19 101 VAL A N 1
ATOM 798 C CA . VAL A 1 101 ? 7.870 0.852 4.968 1.00 96.19 101 VAL A CA 1
ATOM 799 C C . VAL A 1 101 ? 7.118 1.684 6.009 1.00 96.19 101 VAL A C 1
ATOM 801 O O . VAL A 1 101 ? 6.131 2.332 5.674 1.00 96.19 101 VAL A O 1
ATOM 804 N N . GLU A 1 102 ? 7.610 1.717 7.248 1.00 96.12 102 GLU A N 1
ATOM 805 C CA . GLU A 1 102 ? 7.007 2.465 8.353 1.00 96.12 102 GLU A CA 1
ATOM 806 C C . GLU A 1 102 ? 6.896 3.961 8.043 1.00 96.12 102 GLU A C 1
ATOM 808 O O . GLU A 1 102 ? 5.817 4.539 8.195 1.00 96.12 102 GLU A O 1
ATOM 813 N N . LYS A 1 103 ? 7.976 4.578 7.544 1.00 95.69 103 LYS A N 1
ATOM 814 C CA . LYS A 1 103 ? 7.986 5.997 7.165 1.00 95.69 103 LYS A CA 1
ATOM 815 C C . LYS A 1 103 ? 6.917 6.315 6.118 1.00 95.69 103 LYS A C 1
ATOM 817 O O . LYS A 1 103 ? 6.176 7.280 6.282 1.00 95.69 103 LYS A O 1
ATOM 822 N N . LEU A 1 104 ? 6.835 5.522 5.050 1.00 95.62 104 LEU A N 1
ATOM 823 C CA . LEU A 1 104 ? 5.923 5.787 3.933 1.00 95.62 104 LEU A CA 1
ATOM 824 C C . LEU A 1 104 ? 4.459 5.528 4.301 1.00 95.62 104 LEU A C 1
ATOM 826 O O . LEU A 1 104 ? 3.595 6.327 3.951 1.00 95.62 104 LEU A O 1
ATOM 830 N N . VAL A 1 105 ? 4.180 4.458 5.052 1.00 94.81 105 VAL A N 1
ATOM 831 C CA . VAL A 1 105 ? 2.830 4.182 5.570 1.00 94.81 105 VAL A CA 1
ATOM 832 C C . VAL A 1 105 ? 2.379 5.298 6.511 1.00 94.81 105 VAL A C 1
ATOM 834 O O . VAL A 1 105 ? 1.256 5.781 6.396 1.00 94.81 105 VAL A O 1
ATOM 837 N N . THR A 1 106 ? 3.259 5.749 7.406 1.00 94.31 106 THR A N 1
ATOM 838 C CA . THR A 1 106 ? 2.957 6.842 8.340 1.00 94.31 106 THR A CA 1
ATOM 839 C C . THR A 1 106 ? 2.703 8.151 7.596 1.00 94.31 106 THR A C 1
ATOM 841 O O . THR A 1 106 ? 1.720 8.826 7.883 1.00 94.31 106 THR A O 1
ATOM 844 N N . CYS A 1 107 ? 3.533 8.474 6.602 1.00 91.56 107 CYS A N 1
ATOM 845 C CA . CYS A 1 107 ? 3.371 9.656 5.757 1.00 91.56 107 CYS A CA 1
ATOM 846 C C . CYS A 1 107 ? 2.013 9.676 5.037 1.00 91.56 107 CYS A C 1
ATOM 848 O O . CYS A 1 107 ? 1.334 10.696 5.062 1.00 91.56 107 CYS A O 1
ATOM 850 N N . LEU A 1 108 ? 1.580 8.548 4.460 1.00 90.25 108 LEU A N 1
ATOM 851 C CA . LEU A 1 108 ? 0.292 8.464 3.760 1.00 90.25 108 LEU A CA 1
ATOM 852 C C . LEU A 1 108 ? -0.928 8.536 4.689 1.00 90.25 108 LEU A C 1
ATOM 854 O O . LEU A 1 108 ? -1.984 9.000 4.269 1.00 90.25 108 LEU A O 1
ATOM 858 N N . LEU A 1 109 ? -0.814 8.052 5.929 1.00 90.94 109 LEU A N 1
ATOM 859 C CA . LEU A 1 109 ? -1.939 7.996 6.871 1.00 90.94 109 LEU A CA 1
ATOM 860 C C . LEU A 1 109 ? -2.081 9.252 7.746 1.00 90.94 109 LEU A C 1
ATOM 862 O O . LEU A 1 109 ? -3.123 9.439 8.379 1.00 90.94 109 LEU A O 1
ATOM 866 N N . GLN A 1 110 ? -1.064 10.113 7.810 1.00 85.81 110 GLN A N 1
ATOM 867 C CA . GLN A 1 110 ? -1.136 11.375 8.544 1.00 85.81 110 GLN A CA 1
ATOM 868 C C . GLN A 1 110 ? -2.054 12.374 7.819 1.00 85.81 110 GLN A C 1
ATOM 870 O O . GLN A 1 110 ? -1.834 12.742 6.669 1.00 85.81 110 GLN A O 1
ATOM 875 N N . LYS A 1 111 ? -3.105 12.840 8.507 1.00 56.66 111 LYS A N 1
ATOM 876 C CA . LYS A 1 111 ? -3.969 13.923 8.016 1.00 56.66 111 LYS A CA 1
ATOM 877 C C . LYS A 1 111 ? -3.258 15.266 8.202 1.00 56.66 111 LYS A C 1
ATOM 879 O O . LYS A 1 111 ? -3.181 15.758 9.323 1.00 56.66 111 LYS A O 1
ATOM 884 N N . GLY A 1 112 ? -2.797 15.857 7.103 1.00 49.84 112 GLY A N 1
ATOM 885 C CA . GLY A 1 112 ? -2.147 17.170 7.073 1.00 49.84 112 GLY A CA 1
ATOM 886 C C . GLY A 1 112 ? -0.745 17.057 6.495 1.00 49.84 112 GLY A C 1
ATOM 887 O O . GLY A 1 112 ? 0.108 16.408 7.092 1.00 49.84 112 GLY A O 1
ATOM 888 N N . GLY A 1 113 ? -0.552 17.644 5.312 1.00 44.28 113 GLY A N 1
ATOM 889 C CA . GLY A 1 113 ? 0.676 17.551 4.530 1.00 44.28 113 GLY A CA 1
ATOM 890 C C . GLY A 1 113 ? 1.919 17.833 5.365 1.00 44.28 113 GLY A C 1
ATOM 891 O O . GLY A 1 113 ? 2.061 18.898 5.957 1.00 44.28 113 GLY A O 1
ATOM 892 N N . SER A 1 114 ? 2.832 16.868 5.385 1.00 40.69 114 SER A N 1
ATOM 893 C CA . SER A 1 114 ? 4.239 17.209 5.495 1.00 40.69 114 SER A CA 1
ATOM 894 C C . SER A 1 114 ? 4.614 17.799 4.138 1.00 40.69 114 SER A C 1
ATOM 896 O O . SER A 1 114 ? 4.546 17.101 3.126 1.00 40.69 114 SER A O 1
ATOM 898 N N . ASP A 1 115 ? 4.977 19.083 4.123 1.00 46.53 115 ASP A N 1
ATOM 899 C CA . ASP A 1 115 ? 5.455 19.824 2.943 1.00 46.53 115 ASP A CA 1
ATOM 900 C C . ASP A 1 115 ? 6.681 19.166 2.264 1.00 46.53 115 ASP A C 1
ATOM 902 O O . ASP A 1 115 ? 7.121 19.597 1.199 1.00 46.53 115 ASP A O 1
ATOM 906 N N . ASP A 1 116 ? 7.213 18.088 2.847 1.00 44.38 116 ASP A N 1
ATOM 907 C CA . ASP A 1 116 ? 8.384 17.350 2.384 1.00 44.38 116 ASP A CA 1
ATOM 908 C C . ASP A 1 116 ? 8.058 16.216 1.397 1.00 44.38 116 ASP A C 1
ATOM 910 O O . ASP A 1 116 ? 8.972 15.598 0.845 1.00 44.38 116 ASP A O 1
ATOM 914 N N . VAL A 1 117 ? 6.776 15.910 1.162 1.00 51.59 117 VAL A N 1
ATOM 915 C CA . VAL A 1 117 ? 6.366 14.882 0.197 1.00 51.59 117 VAL A CA 1
ATOM 916 C C . VAL A 1 117 ? 5.209 15.409 -0.644 1.00 51.59 117 VAL A C 1
ATOM 918 O O . VAL A 1 117 ? 4.040 15.230 -0.311 1.00 51.59 117 VAL A O 1
ATOM 921 N N . GLN A 1 118 ? 5.553 16.075 -1.749 1.00 42.66 118 GLN A N 1
ATOM 922 C CA . GLN A 1 118 ? 4.590 16.444 -2.783 1.00 42.66 118 GLN A CA 1
ATOM 923 C C . GLN A 1 118 ? 4.027 15.160 -3.396 1.00 42.66 118 GLN A C 1
ATOM 925 O O . GLN A 1 118 ? 4.684 14.539 -4.239 1.00 42.66 118 GLN A O 1
ATOM 930 N N . LEU A 1 119 ? 2.844 14.756 -2.919 1.00 49.22 119 LEU A N 1
ATOM 931 C CA . LEU A 1 119 ? 1.957 13.924 -3.713 1.00 49.22 119 LEU A CA 1
ATOM 932 C C . LEU A 1 119 ? 1.613 14.695 -4.967 1.00 49.22 119 LEU A C 1
ATOM 934 O O . LEU A 1 119 ? 1.074 15.823 -4.885 1.00 49.22 119 LEU A O 1
#

pLDDT: mean 88.11, std 15.77, range [37.38, 98.44]

InterPro domains:
  IPR002213 UDP-glucuronosyl/UDP-glucosyltransferase [PF00201] (19-82)
  IPR002213 UDP-glucuronosyl/UDP-glucosyltransferase [cd03784] (10-109)
  IPR035595 UDP-glycosyltransferase family, conserved site [PS00375] (26-69)

Sequence (119 aa):
MGEERTECFPAGFLERTKERALLTPWAPQTLVLSHPSVGAFLTHCGWNSVIEAMSMGVPMLTWPYNVDHKGNAQLIVERWKVGLALREWGTDQEAVKREKVEKLVTCLLQKGGSDDVQL

Secondary structure (DSSP, 8-state):
------TTS-TTHHHHHTTT----S---HHHHHTSTT---EEE---HHHHHHHHHTT--EEE---SHHHHHHHHIIIIIS--EEESS-TT-TTSPPPHHHHHHHHHHHHSSS--TTS--

Foldseek 3Di:
DDDDCPVPDDPCPCVVCVVPDDDDPDDPLLVVLLDPPQQAEEDLQDPVSLVSNVVNLHAYEYDHDDPVSVVSVCCRVPPVQRYHYLDDPPCNVDDRDPVSVVVRVCQRRDDDDPPPRRD

Radius of gyration: 15.22 Å; chains: 1; bounding box: 32×42×36 Å